Protein AF-A0A6B3I155-F1 (afdb_monomer)

Mean predicted aligned error: 12.12 Å

Solvent-accessible surface area (backbone atoms only — not comparable to full-atom values): 3433 Å² total; per-residue (Å²): 137,92,74,90,50,65,71,67,45,67,73,38,97,73,77,79,52,64,56,97,88,37,81,42,95,77,70,87,53,99,78,66,79,77,81,87,74,79,84,84,71,93,76,85,127

pLDDT: mean 70.78, std 12.97, range [49.56, 86.56]

Secondary structure (DSSP, 8-state):
-----HHHHHTSS----EETTEE-S----TT--------------

Structure (mmCIF, N/CA/C/O backbone):
data_AF-A0A6B3I155-F1
#
_entry.id   AF-A0A6B3I155-F1
#
loop_
_atom_site.group_PDB
_atom_site.id
_atom_site.type_symbol
_atom_site.label_atom_id
_atom_site.label_alt_id
_atom_site.label_comp_id
_atom_site.label_asym_id
_atom_site.label_entity_id
_atom_site.label_seq_id
_atom_site.pdbx_PDB_ins_code
_atom_site.Cartn_x
_atom_site.Cartn_y
_atom_site.Cartn_z
_atom_site.occupancy
_atom_site.B_iso_or_equiv
_atom_site.auth_seq_id
_atom_site.auth_comp_id
_atom_site.auth_asym_id
_atom_site.auth_atom_id
_atom_site.pdbx_PDB_model_num
ATOM 1 N N .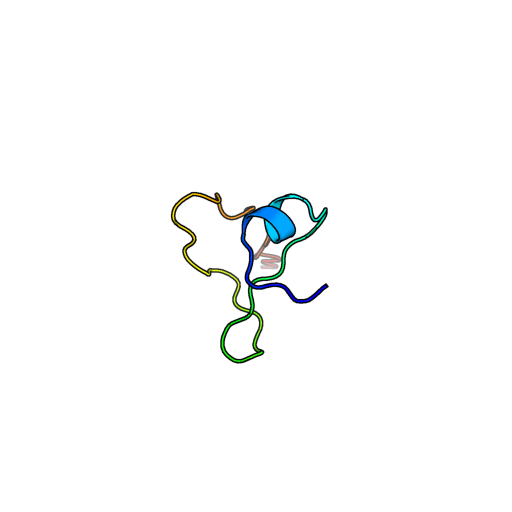 LEU A 1 1 ? -1.252 4.979 -13.075 1.00 77.94 1 LEU A N 1
ATOM 2 C CA . LEU A 1 1 ? -0.636 3.688 -13.452 1.00 77.94 1 LEU A CA 1
ATOM 3 C C . LEU A 1 1 ? -1.288 2.598 -12.612 1.00 77.94 1 LEU A C 1
ATOM 5 O O . LEU A 1 1 ? -1.461 2.831 -11.424 1.00 77.94 1 LEU A O 1
ATOM 9 N N . ALA A 1 2 ? -1.678 1.471 -13.209 1.00 80.81 2 ALA A N 1
ATOM 10 C CA . ALA A 1 2 ? -2.177 0.309 -12.474 1.00 80.81 2 ALA A CA 1
ATOM 11 C C . ALA A 1 2 ? -1.138 -0.809 -12.600 1.00 80.81 2 ALA A C 1
ATOM 13 O O . ALA A 1 2 ? -0.950 -1.358 -13.682 1.00 80.81 2 ALA A O 1
ATOM 14 N N . THR A 1 3 ? -0.420 -1.076 -11.513 1.00 82.31 3 THR A N 1
ATOM 15 C CA . THR A 1 3 ? 0.612 -2.113 -11.432 1.00 82.31 3 THR A CA 1
ATOM 16 C C . THR A 1 3 ? 0.447 -2.876 -10.124 1.00 82.31 3 THR A C 1
ATOM 18 O O . THR A 1 3 ? 0.073 -2.286 -9.113 1.00 82.31 3 THR A O 1
ATOM 21 N N . HIS A 1 4 ? 0.710 -4.180 -10.163 1.00 82.75 4 HIS A N 1
ATOM 22 C CA . HIS A 1 4 ? 0.768 -5.031 -8.971 1.00 82.75 4 HIS A CA 1
ATOM 23 C C . HIS A 1 4 ? 2.202 -5.158 -8.434 1.00 82.75 4 HIS A C 1
ATOM 25 O O . HIS A 1 4 ? 2.411 -5.759 -7.385 1.00 82.75 4 HIS A O 1
ATOM 31 N N . ASP A 1 5 ? 3.182 -4.612 -9.158 1.00 83.12 5 ASP A N 1
ATOM 32 C CA . ASP A 1 5 ? 4.585 -4.632 -8.770 1.00 83.12 5 ASP A CA 1
ATOM 33 C C . ASP A 1 5 ? 4.853 -3.581 -7.685 1.00 83.12 5 ASP A C 1
ATOM 35 O O . ASP A 1 5 ? 4.627 -2.382 -7.887 1.00 83.12 5 ASP A O 1
ATOM 39 N N . ALA A 1 6 ? 5.320 -4.047 -6.527 1.00 80.12 6 ALA A N 1
ATOM 40 C CA . ALA A 1 6 ? 5.596 -3.209 -5.371 1.00 80.12 6 ALA A CA 1
ATOM 41 C C . ALA A 1 6 ? 6.772 -2.251 -5.606 1.00 80.12 6 ALA A C 1
ATOM 43 O O . ALA A 1 6 ? 6.742 -1.139 -5.080 1.00 80.12 6 ALA A O 1
ATOM 44 N N . GLU A 1 7 ? 7.766 -2.627 -6.415 1.00 85.56 7 GLU A N 1
ATOM 45 C CA . GLU A 1 7 ? 8.897 -1.746 -6.725 1.00 85.56 7 GLU A CA 1
ATOM 46 C C . GLU A 1 7 ? 8.435 -0.574 -7.593 1.00 85.56 7 GLU A C 1
ATOM 48 O O . GLU A 1 7 ? 8.751 0.583 -7.322 1.00 85.56 7 GLU A O 1
ATOM 53 N N . VAL A 1 8 ? 7.587 -0.850 -8.584 1.00 85.12 8 VAL A N 1
ATOM 54 C CA . VAL A 1 8 ? 7.002 0.196 -9.435 1.00 85.12 8 VAL A CA 1
ATOM 55 C C . VAL A 1 8 ? 6.037 1.080 -8.639 1.00 85.12 8 VAL A C 1
ATOM 57 O O . VAL A 1 8 ? 5.982 2.290 -8.863 1.00 85.12 8 VAL A O 1
ATOM 60 N N . ALA A 1 9 ? 5.290 0.503 -7.693 1.00 84.81 9 ALA A N 1
ATOM 61 C CA . ALA A 1 9 ? 4.421 1.263 -6.799 1.00 84.81 9 ALA A CA 1
ATOM 62 C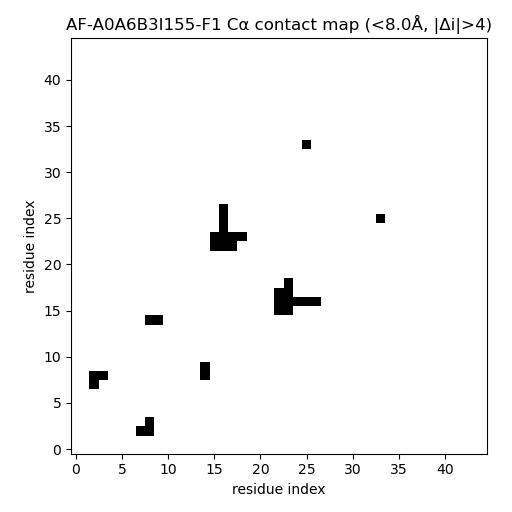 C . ALA A 1 9 ? 5.220 2.165 -5.842 1.00 84.81 9 ALA A C 1
ATOM 64 O O . ALA A 1 9 ? 4.809 3.299 -5.613 1.00 84.81 9 ALA A O 1
ATOM 65 N N . ALA A 1 10 ? 6.366 1.707 -5.331 1.00 81.88 10 ALA A N 1
ATOM 66 C CA . ALA A 1 10 ? 7.221 2.480 -4.429 1.00 81.88 10 ALA A CA 1
ATOM 67 C C . ALA A 1 10 ? 7.864 3.705 -5.101 1.00 81.88 10 ALA A C 1
ATOM 69 O O . ALA A 1 10 ? 8.140 4.698 -4.434 1.00 81.88 10 ALA A O 1
ATOM 70 N N . LEU A 1 11 ? 8.075 3.657 -6.420 1.00 86.56 11 LEU A N 1
ATOM 71 C CA . LEU A 1 11 ? 8.571 4.798 -7.198 1.00 86.56 11 LEU A CA 1
ATOM 72 C C . LEU A 1 11 ? 7.491 5.851 -7.488 1.00 86.56 11 LEU A C 1
ATOM 74 O O . LEU A 1 11 ? 7.809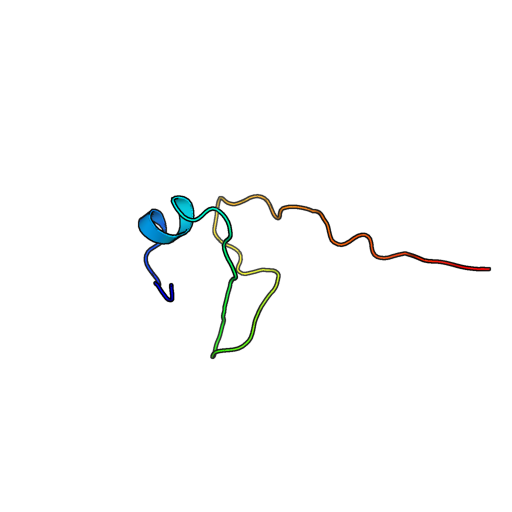 6.945 -7.958 1.00 86.56 11 LEU A O 1
ATOM 78 N N . ALA A 1 12 ? 6.216 5.534 -7.262 1.00 83.00 12 ALA A N 1
ATOM 79 C CA . ALA A 1 12 ? 5.136 6.473 -7.498 1.00 83.00 12 ALA A CA 1
ATOM 80 C C . ALA A 1 12 ? 5.038 7.484 -6.349 1.00 83.00 12 ALA A C 1
ATOM 82 O O . ALA A 1 12 ? 5.007 7.1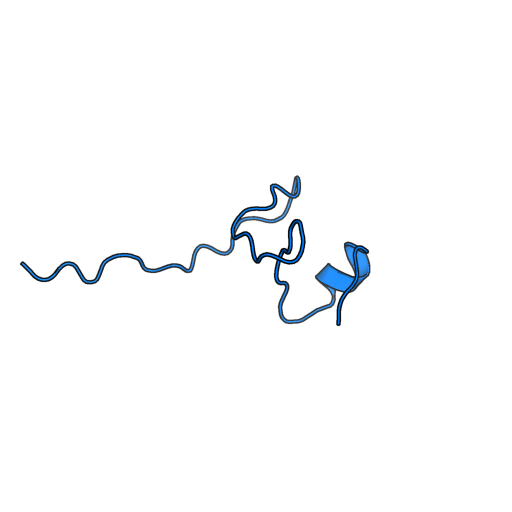11 -5.181 1.00 83.00 12 ALA A O 1
ATOM 83 N N . ASP A 1 13 ? 4.868 8.761 -6.697 1.00 82.88 13 ASP A N 1
ATOM 84 C CA . ASP A 1 13 ? 4.602 9.844 -5.737 1.00 82.88 13 ASP A CA 1
ATOM 85 C C . ASP A 1 13 ? 3.388 9.540 -4.836 1.00 82.88 13 ASP A C 1
ATOM 87 O O . ASP A 1 13 ? 3.334 9.930 -3.672 1.00 82.88 13 ASP A O 1
ATOM 91 N N . ARG A 1 14 ? 2.404 8.795 -5.365 1.00 78.94 14 ARG A N 1
ATOM 92 C CA . ARG A 1 14 ? 1.201 8.380 -4.638 1.00 78.94 14 ARG A CA 1
ATOM 93 C C . ARG A 1 14 ? 0.797 6.955 -4.988 1.00 78.94 14 ARG A C 1
ATOM 95 O O . ARG A 1 14 ? 0.627 6.621 -6.161 1.00 78.94 14 ARG A O 1
ATOM 102 N N . THR A 1 15 ? 0.526 6.157 -3.960 1.00 82.44 15 THR A N 1
ATOM 103 C CA . THR A 1 15 ? 0.004 4.791 -4.075 1.00 82.44 15 THR A CA 1
ATOM 104 C C . THR A 1 15 ? -1.447 4.722 -3.594 1.00 82.44 15 THR A C 1
ATOM 106 O O . THR A 1 15 ? -1.851 5.399 -2.648 1.00 82.44 15 THR A O 1
ATOM 109 N N . VAL A 1 16 ? -2.274 3.933 -4.287 1.00 84.25 16 VAL A N 1
ATOM 110 C CA . VAL A 1 16 ? -3.673 3.682 -3.910 1.00 84.25 16 VAL A CA 1
ATOM 111 C C . VAL A 1 16 ? -3.894 2.172 -3.911 1.00 84.25 16 VAL A C 1
ATOM 113 O O . VAL A 1 16 ? -3.877 1.578 -4.991 1.00 84.25 16 VAL A O 1
ATOM 116 N N . PRO A 1 17 ? -4.111 1.539 -2.746 1.00 80.50 17 PRO A N 1
ATOM 117 C CA . PRO A 1 17 ? -4.370 0.112 -2.696 1.00 80.50 17 PRO A CA 1
ATOM 118 C C . PRO A 1 17 ? -5.773 -0.169 -3.234 1.00 80.50 17 PRO A C 1
ATOM 120 O O . PRO A 1 17 ? -6.755 0.454 -2.814 1.00 80.50 17 PRO A O 1
ATOM 123 N N . LEU A 1 18 ? -5.867 -1.111 -4.167 1.00 84.25 18 LEU A N 1
ATOM 124 C CA . LEU A 1 18 ? -7.132 -1.599 -4.699 1.00 84.25 18 LEU A CA 1
ATOM 125 C C . LEU A 1 18 ? -7.236 -3.102 -4.440 1.00 84.25 18 LEU A C 1
ATOM 127 O O . LEU A 1 18 ? -6.300 -3.845 -4.723 1.00 84.25 18 LEU A O 1
ATOM 131 N N . LEU A 1 19 ? -8.388 -3.545 -3.947 1.00 83.00 19 LEU A N 1
ATOM 132 C CA . LEU A 1 19 ? -8.755 -4.951 -3.836 1.00 83.00 19 LEU A CA 1
ATOM 133 C C . LEU A 1 19 ? -10.095 -5.133 -4.542 1.00 83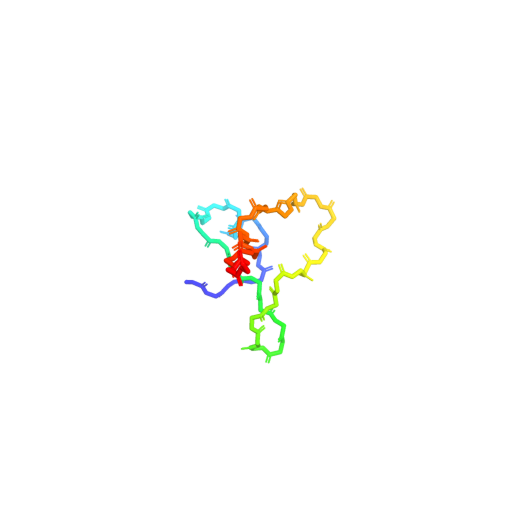.00 19 LEU A C 1
ATOM 135 O O . LEU A 1 19 ? -11.037 -4.391 -4.276 1.00 83.00 19 LEU A O 1
ATOM 139 N N . ASP A 1 20 ? -10.156 -6.063 -5.495 1.00 81.69 20 ASP A N 1
ATOM 140 C CA . ASP A 1 20 ? -11.348 -6.297 -6.327 1.00 81.69 20 ASP A CA 1
ATOM 141 C C . ASP A 1 20 ? -11.845 -5.029 -7.065 1.00 81.69 20 ASP A C 1
ATOM 143 O O . ASP A 1 20 ? -13.034 -4.751 -7.203 1.00 81.69 20 ASP A O 1
ATOM 147 N N . GLY A 1 21 ? -10.906 -4.166 -7.473 1.00 82.56 21 GLY A N 1
ATOM 148 C CA . GLY A 1 21 ? -11.212 -2.876 -8.104 1.00 82.56 21 GLY A CA 1
ATOM 149 C C . GLY A 1 21 ? -11.786 -1.817 -7.153 1.00 82.56 21 GLY A C 1
ATOM 150 O O . GLY A 1 21 ? -12.122 -0.713 -7.587 1.00 82.56 21 GLY A O 1
ATOM 151 N N . ARG A 1 22 ? -11.882 -2.106 -5.851 1.00 82.31 22 ARG A N 1
ATOM 152 C CA . ARG A 1 22 ? -12.312 -1.166 -4.811 1.00 82.31 22 ARG A CA 1
ATOM 153 C C . ARG A 1 22 ? -11.115 -0.645 -4.036 1.00 82.31 22 ARG A C 1
ATOM 155 O O . ARG A 1 22 ? -10.211 -1.395 -3.693 1.00 82.31 22 ARG A O 1
ATOM 162 N N . ARG A 1 23 ? -11.116 0.655 -3.735 1.00 80.31 23 ARG A N 1
ATOM 163 C CA . ARG A 1 23 ? -10.072 1.267 -2.911 1.00 80.31 23 ARG A CA 1
ATOM 164 C C . ARG A 1 23 ? -10.207 0.795 -1.475 1.00 80.31 23 ARG A C 1
ATOM 166 O O . ARG A 1 23 ? -11.241 1.023 -0.853 1.00 80.31 23 ARG A O 1
ATOM 173 N N . VAL A 1 24 ? -9.147 0.190 -0.962 1.00 79.56 24 VAL A N 1
ATOM 174 C CA . VAL A 1 24 ? -9.046 -0.225 0.435 1.00 79.56 24 VAL A CA 1
ATOM 175 C C . VAL A 1 24 ? -7.962 0.611 1.103 1.00 79.56 24 VAL A C 1
ATOM 177 O O . VAL A 1 24 ? -6.920 0.878 0.508 1.00 79.56 24 VAL A O 1
ATOM 180 N N . ALA A 1 25 ? -8.242 1.108 2.306 1.00 70.56 25 ALA A N 1
ATOM 181 C CA . ALA A 1 25 ? -7.289 1.936 3.043 1.00 70.56 25 ALA A CA 1
ATOM 182 C C . ALA A 1 25 ? -6.100 1.101 3.542 1.00 70.56 25 ALA A C 1
ATOM 184 O O . ALA A 1 25 ? -4.974 1.570 3.518 1.00 70.56 25 ALA A O 1
ATOM 185 N N . THR A 1 26 ? -6.357 -0.158 3.892 1.00 58.00 26 THR A N 1
ATOM 186 C CA . THR A 1 26 ? -5.423 -1.043 4.584 1.00 58.00 26 THR A CA 1
ATOM 187 C C . THR A 1 26 ? -5.259 -2.354 3.816 1.00 58.00 26 THR A C 1
ATOM 189 O O . THR A 1 26 ? -5.841 -3.383 4.155 1.00 58.00 26 THR A O 1
ATOM 192 N N . VAL A 1 27 ? -4.448 -2.345 2.756 1.00 63.34 27 VAL A N 1
ATOM 193 C CA . VAL A 1 27 ? -3.747 -3.586 2.389 1.00 63.34 27 VAL A CA 1
ATOM 194 C C . VAL A 1 27 ? -2.579 -3.672 3.353 1.00 63.34 27 VAL A C 1
ATOM 196 O O . VAL A 1 27 ? -1.682 -2.838 3.285 1.00 63.34 27 VAL A O 1
ATOM 199 N N . ALA A 1 28 ? -2.605 -4.655 4.254 1.00 58.22 28 ALA A N 1
ATOM 200 C CA . ALA A 1 28 ? -1.493 -4.965 5.143 1.00 58.22 28 ALA A CA 1
ATOM 201 C C . ALA A 1 28 ? -0.299 -5.460 4.310 1.00 58.22 28 ALA A C 1
ATOM 203 O O . ALA A 1 28 ? -0.052 -6.658 4.177 1.00 58.22 28 ALA A O 1
ATOM 204 N N . LEU A 1 29 ? 0.416 -4.527 3.686 1.00 54.91 29 LEU A N 1
ATOM 205 C CA . LEU A 1 29 ? 1.739 -4.776 3.144 1.00 54.91 29 LEU A CA 1
ATOM 206 C C . LEU A 1 29 ? 2.676 -4.904 4.354 1.00 54.91 29 LEU A C 1
ATOM 208 O O . LEU A 1 29 ? 2.665 -4.004 5.196 1.00 54.91 29 LEU A O 1
ATOM 212 N N . PRO A 1 30 ? 3.472 -5.982 4.483 1.00 53.66 30 PRO A N 1
ATOM 213 C CA . PRO A 1 30 ? 4.316 -6.238 5.656 1.00 53.66 30 PRO A CA 1
ATOM 214 C C . PRO A 1 30 ? 5.534 -5.293 5.777 1.00 53.66 30 PRO A C 1
ATOM 216 O O . PRO A 1 30 ? 6.644 -5.735 6.056 1.00 53.66 30 PRO A O 1
ATOM 219 N N . GLY A 1 31 ? 5.352 -3.984 5.583 1.00 53.19 31 GLY A N 1
ATOM 220 C CA . GLY A 1 31 ? 6.429 -3.003 5.714 1.00 53.19 31 GLY A CA 1
ATOM 221 C C . GLY A 1 31 ? 6.113 -1.555 5.333 1.00 53.19 31 GLY A C 1
ATOM 222 O O . GLY A 1 31 ? 7.036 -0.747 5.353 1.00 53.19 31 GLY A O 1
ATOM 223 N N . VAL A 1 32 ? 4.872 -1.189 4.994 1.00 54.19 32 VAL A N 1
ATOM 224 C CA . VAL A 1 32 ? 4.542 0.219 4.704 1.00 54.19 32 VAL A CA 1
ATOM 225 C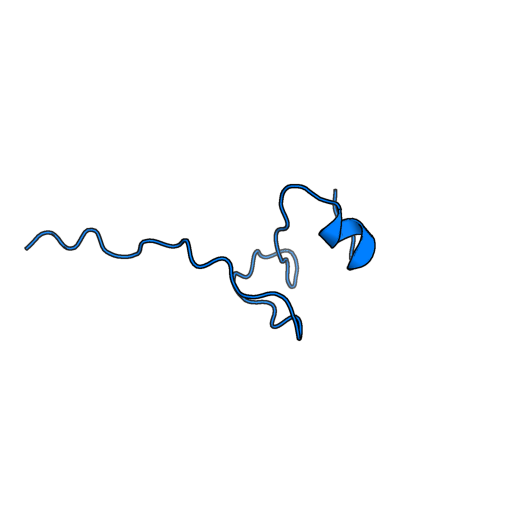 C . VAL A 1 32 ? 3.752 0.772 5.887 1.00 54.19 32 VAL A C 1
ATOM 227 O O . VAL A 1 32 ? 2.627 0.320 6.090 1.00 54.19 32 VAL A O 1
ATOM 230 N N . PRO A 1 33 ? 4.313 1.687 6.703 1.00 49.56 33 PRO A N 1
ATOM 231 C CA . PRO A 1 33 ? 3.525 2.334 7.738 1.00 49.56 33 PRO A CA 1
ATOM 232 C C . PRO A 1 33 ? 2.400 3.102 7.048 1.00 49.56 33 PRO A C 1
ATOM 234 O O . PRO A 1 33 ? 2.659 3.916 6.158 1.00 49.56 33 PRO A O 1
ATOM 237 N N . ASP A 1 34 ? 1.161 2.801 7.435 1.00 55.16 34 ASP A N 1
ATOM 238 C CA . ASP A 1 34 ? -0.009 3.598 7.100 1.00 55.16 34 ASP A CA 1
ATOM 239 C C . ASP A 1 34 ? 0.353 5.074 7.297 1.00 55.16 34 ASP A C 1
ATOM 241 O O . ASP A 1 34 ? 0.711 5.504 8.396 1.00 55.16 34 ASP A O 1
ATOM 245 N N . ALA A 1 35 ? 0.325 5.848 6.211 1.00 54.31 35 ALA A N 1
ATOM 246 C CA . ALA A 1 35 ? 0.429 7.294 6.287 1.00 54.31 35 ALA A CA 1
ATOM 247 C C . ALA A 1 35 ? -0.862 7.795 6.940 1.00 54.31 35 ALA A C 1
ATOM 249 O O . ALA A 1 35 ? -1.855 8.104 6.275 1.00 54.31 35 ALA A O 1
ATOM 250 N N . GLU A 1 36 ? -0.841 7.787 8.269 1.00 56.34 36 GLU A N 1
ATOM 251 C CA . GLU A 1 36 ? -1.838 8.340 9.162 1.00 56.34 36 GLU A CA 1
ATOM 252 C C . GLU A 1 36 ? -2.096 9.799 8.771 1.00 56.34 36 GLU A C 1
ATOM 254 O O . GLU A 1 36 ? -1.309 10.707 9.023 1.00 56.34 36 GLU A O 1
ATOM 259 N N . GLY A 1 37 ? -3.201 9.996 8.060 1.00 54.59 37 GLY A N 1
ATOM 260 C CA . GLY A 1 37 ? -3.621 11.290 7.534 1.00 54.59 37 GLY A CA 1
ATOM 261 C C . GLY A 1 37 ? -5.119 11.354 7.261 1.00 54.59 37 GLY A C 1
ATOM 262 O O . GLY A 1 37 ? -5.567 12.190 6.482 1.00 54.59 37 GLY A O 1
ATOM 263 N N . SER A 1 38 ? -5.909 10.471 7.879 1.00 57.22 38 SER A N 1
ATOM 264 C CA . SER A 1 38 ? -7.359 10.635 7.943 1.00 57.22 38 SER A CA 1
ATOM 265 C C . SER A 1 38 ? -7.696 11.256 9.288 1.00 57.22 38 SER A C 1
ATOM 267 O O . SER A 1 38 ? -8.017 10.564 10.251 1.00 57.22 38 SER A O 1
ATOM 269 N N . THR A 1 39 ? -7.602 12.581 9.341 1.00 50.34 39 THR A N 1
ATOM 270 C CA . THR A 1 39 ? -8.144 13.436 10.397 1.00 50.34 39 THR A CA 1
ATOM 271 C C . THR A 1 39 ? -9.668 13.281 10.469 1.00 50.34 39 THR A C 1
ATOM 273 O O . THR A 1 39 ? -10.442 14.142 10.059 1.00 50.34 39 THR A O 1
A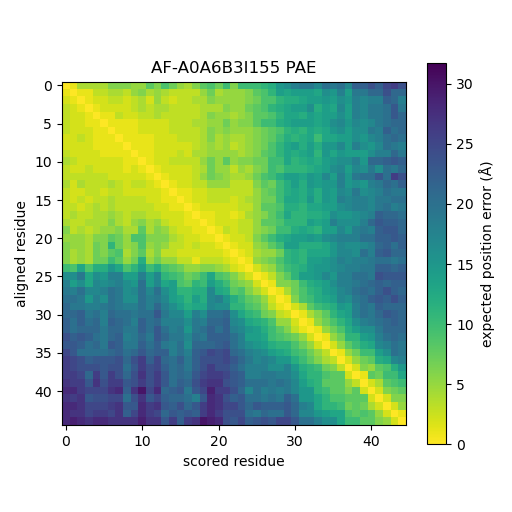TOM 276 N N . ALA A 1 40 ? -10.128 12.152 10.997 1.00 63.94 40 ALA A N 1
ATOM 277 C CA . ALA A 1 40 ? -11.489 12.001 11.469 1.00 63.94 40 ALA A CA 1
ATOM 278 C C . ALA A 1 40 ? -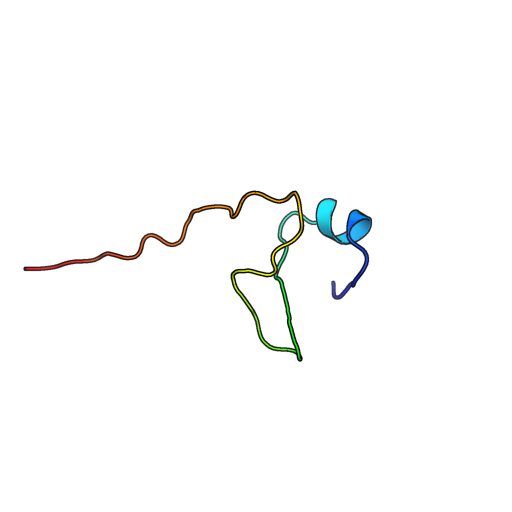11.557 12.672 12.841 1.00 63.94 40 ALA A C 1
ATOM 280 O O . ALA A 1 40 ? -11.089 12.091 13.812 1.00 63.94 40 ALA A O 1
ATOM 281 N N . CYS A 1 41 ? -12.063 13.907 12.898 1.00 52.25 41 CYS A N 1
ATOM 282 C CA . CYS A 1 41 ? -13.005 14.370 13.928 1.00 52.25 41 CYS A CA 1
ATOM 283 C C . CYS A 1 41 ? -13.195 15.894 13.848 1.00 52.25 41 CYS A C 1
ATOM 285 O O . CYS A 1 41 ? -12.686 16.652 14.669 1.00 52.25 41 CYS A O 1
ATOM 287 N N . SER A 1 42 ? -14.021 16.352 12.906 1.00 62.84 42 SER A N 1
ATOM 288 C CA . SER A 1 42 ? -14.868 17.519 13.159 1.00 62.84 42 SER A CA 1
ATOM 289 C C . SER A 1 42 ? -15.948 17.103 14.167 1.00 62.84 42 SER A C 1
ATOM 291 O O . SER A 1 42 ? -17.066 16.765 13.780 1.00 62.84 42 SER A O 1
ATOM 293 N N . LEU A 1 43 ? -15.603 17.035 15.454 1.00 62.91 43 LEU A N 1
ATOM 294 C CA . LEU A 1 43 ? -16.598 16.943 16.519 1.00 62.91 43 LEU A CA 1
ATOM 295 C C . LEU A 1 43 ? -16.975 18.366 16.923 1.00 62.91 43 LEU A C 1
ATOM 297 O O . LEU A 1 43 ? -16.274 19.015 17.693 1.00 62.91 43 LEU A O 1
ATOM 301 N N . SER A 1 44 ? -18.073 18.857 16.358 1.00 63.31 44 SER A N 1
ATOM 302 C CA . SER A 1 44 ? -18.799 19.996 16.910 1.00 63.31 44 SER A CA 1
ATOM 303 C C . SER A 1 44 ? -19.763 19.465 17.970 1.00 63.31 44 SER A C 1
ATOM 305 O O . SER A 1 44 ? -20.686 18.724 17.631 1.00 63.31 44 SER A O 1
ATOM 307 N N . PHE A 1 45 ? -19.530 19.828 19.230 1.00 59.59 45 PHE A N 1
ATOM 308 C CA . PHE A 1 45 ? -20.518 19.813 20.308 1.00 59.59 45 PHE A CA 1
ATOM 309 C C . PHE A 1 4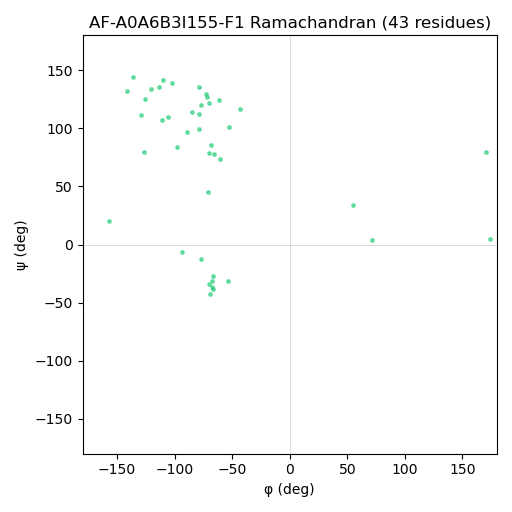5 ? -20.395 21.117 21.092 1.00 59.59 45 PHE A C 1
ATOM 311 O O . PHE A 1 45 ? -19.240 21.566 21.281 1.00 59.59 45 PHE A O 1
#

Foldseek 3Di:
DDDPDPVVQVPDPDHFDDDPNHTDQDPPDVDDPRPPDPPPDPDDD

Radius of gyration: 13.56 Å; Cα contacts (8 Å, |Δi|>4): 16; chains: 1; bounding box: 29×26×34 Å

Sequence (45 aa):
LATHDAEVAALADRTVPLLDGRRVATVALPGVPDAEGSTACSLSF